Protein AF-A0A7G1IKL4-F1 (afdb_monomer_lite)

pLDDT: mean 78.91, std 11.83, range [39.22, 93.12]

Organism: Mycobacterium kansasii (NCBI:txid1768)

Foldseek 3Di:
DAFFVRVVCAQLAPRHGPVRRVVRVVVCVVCVPPPDCPPVVVVVCCVLPVLLNVLRVVVSVQVPPPVNCVVCVVVLVPDPVSVVLVVCSVVVNHDPVSSVVSVVVVVVVVVVCCVVPPDDDDD

InterPro domains:
  IPR036188 FAD/NAD(P)-binding domain superfamily [G3DSA:3.50.50.60] (1-118)
  IPR036188 FAD/NAD(P)-binding domain superfamily [SSF51905] (1-66)
  IPR050407 Geranylgeranyl Reductase [PTHR42685] (1-115)

Radius of gyration: 17.79 Å; chains: 1; bounding box: 50×24×49 Å

Structure (mmCIF, N/CA/C/O backbone):
data_AF-A0A7G1IKL4-F1
#
_entry.id   AF-A0A7G1IKL4-F1
#
loop_
_atom_site.group_PDB
_atom_site.id
_atom_site.type_symbol
_atom_site.label_atom_id
_atom_site.label_alt_id
_atom_site.label_comp_id
_atom_site.label_asym_id
_atom_site.label_entity_id
_atom_site.label_seq_id
_atom_site.pdbx_PDB_ins_code
_atom_site.Cartn_x
_atom_site.Cartn_y
_atom_site.Cartn_z
_atom_site.occupancy
_atom_site.B_iso_or_equiv
_atom_site.auth_seq_id
_atom_site.auth_comp_id
_atom_site.auth_asym_id
_atom_site.auth_atom_id
_atom_site.pdbx_PDB_model_num
ATOM 1 N N . MET A 1 1 ? 7.876 4.664 -17.082 1.00 84.88 1 MET A N 1
ATOM 2 C CA . MET A 1 1 ? 8.084 3.912 -15.829 1.00 84.88 1 MET A CA 1
ATOM 3 C C . MET A 1 1 ? 8.240 4.921 -14.703 1.00 84.88 1 MET A C 1
ATOM 5 O O . MET A 1 1 ? 9.047 5.826 -14.857 1.00 84.88 1 MET A O 1
ATOM 9 N N . LEU A 1 2 ? 7.427 4.829 -13.649 1.00 89.94 2 LEU A N 1
ATOM 10 C CA . LEU A 1 2 ? 7.511 5.676 -12.448 1.00 89.94 2 LEU A CA 1
ATOM 11 C C . LEU A 1 2 ? 7.805 4.767 -11.250 1.00 89.94 2 LEU A C 1
ATOM 13 O O . LEU A 1 2 ? 7.301 3.644 -11.230 1.00 89.94 2 LEU A O 1
ATOM 17 N N . ILE A 1 3 ? 8.586 5.240 -10.279 1.00 91.19 3 ILE A N 1
ATOM 18 C CA . ILE A 1 3 ? 8.999 4.480 -9.085 1.00 91.19 3 ILE A CA 1
ATOM 19 C C . ILE A 1 3 ? 8.741 5.289 -7.806 1.00 91.19 3 ILE A C 1
ATOM 21 O O . ILE A 1 3 ? 8.599 6.513 -7.873 1.00 91.19 3 ILE A O 1
ATOM 25 N N . GLY A 1 4 ? 8.695 4.614 -6.654 1.00 89.38 4 GLY A N 1
ATOM 26 C CA . GLY A 1 4 ? 8.511 5.236 -5.338 1.00 89.38 4 GLY A CA 1
ATOM 27 C C . GLY A 1 4 ? 7.297 6.167 -5.264 1.00 89.38 4 GLY A C 1
ATOM 28 O O . GLY A 1 4 ? 6.236 5.885 -5.829 1.00 89.38 4 GLY A O 1
ATOM 29 N N . ASP A 1 5 ? 7.467 7.313 -4.610 1.00 88.00 5 ASP A N 1
ATOM 30 C CA . ASP A 1 5 ? 6.410 8.316 -4.425 1.00 88.00 5 ASP A CA 1
ATOM 31 C C . ASP A 1 5 ? 5.851 8.850 -5.750 1.00 88.00 5 ASP A C 1
ATOM 33 O O . ASP A 1 5 ? 4.657 9.137 -5.848 1.00 88.00 5 ASP A O 1
ATOM 37 N N . ALA A 1 6 ? 6.671 8.915 -6.807 1.00 87.81 6 ALA A N 1
ATOM 38 C CA . ALA A 1 6 ? 6.208 9.318 -8.136 1.00 87.81 6 ALA A CA 1
ATOM 39 C C . ALA A 1 6 ? 5.202 8.316 -8.734 1.00 87.81 6 ALA A C 1
ATOM 41 O O . ALA A 1 6 ? 4.383 8.690 -9.571 1.00 87.81 6 ALA A O 1
ATOM 42 N N . ALA A 1 7 ? 5.237 7.055 -8.292 1.00 86.69 7 ALA A N 1
ATOM 43 C CA . ALA A 1 7 ? 4.254 6.023 -8.619 1.00 86.69 7 ALA A CA 1
ATOM 44 C C . ALA A 1 7 ? 3.130 5.891 -7.573 1.00 86.69 7 ALA A C 1
ATOM 46 O O . ALA A 1 7 ? 2.314 4.975 -7.669 1.00 86.69 7 ALA A O 1
ATOM 47 N N . ALA A 1 8 ? 3.072 6.793 -6.584 1.00 84.00 8 ALA A N 1
ATOM 48 C CA . ALA A 1 8 ? 2.194 6.710 -5.416 1.00 84.00 8 ALA A CA 1
ATOM 49 C C . ALA A 1 8 ? 2.406 5.442 -4.565 1.00 84.00 8 ALA A C 1
ATOM 51 O O . ALA A 1 8 ? 1.485 4.987 -3.878 1.00 84.00 8 ALA A O 1
ATOM 52 N N . CYS A 1 9 ? 3.617 4.877 -4.587 1.00 84.75 9 CYS A N 1
ATOM 53 C CA . CYS A 1 9 ? 3.996 3.760 -3.734 1.00 84.75 9 CYS A CA 1
ATOM 54 C C . CYS A 1 9 ? 4.369 4.272 -2.331 1.00 84.75 9 CYS A C 1
ATOM 56 O O . CYS A 1 9 ? 5.538 4.363 -1.986 1.00 84.75 9 CYS A O 1
ATOM 58 N N . VAL A 1 10 ? 3.351 4.618 -1.539 1.00 84.81 10 VAL A N 1
ATOM 59 C CA . VAL A 1 10 ? 3.471 5.062 -0.141 1.00 84.81 10 VAL A CA 1
ATOM 60 C C . VAL A 1 10 ? 2.541 4.258 0.760 1.00 84.81 10 VAL A C 1
ATOM 62 O O . VAL A 1 10 ? 1.411 3.957 0.371 1.00 84.81 10 VAL A O 1
ATOM 65 N N . ASN A 1 11 ? 2.970 3.936 1.981 1.00 82.75 11 ASN A N 1
ATOM 66 C CA . ASN A 1 11 ? 2.133 3.227 2.944 1.00 82.75 11 ASN A CA 1
ATOM 67 C C . ASN A 1 11 ? 0.962 4.132 3.389 1.00 82.75 11 ASN A C 1
ATOM 69 O O . ASN A 1 11 ? 1.189 5.167 4.018 1.00 82.75 11 ASN A O 1
ATOM 73 N N . PRO A 1 12 ? -0.305 3.746 3.145 1.00 78.38 12 PRO A N 1
ATOM 74 C CA . PRO A 1 12 ? -1.463 4.565 3.506 1.00 78.38 12 PRO A CA 1
ATOM 75 C C . PRO A 1 12 ? -1.663 4.822 5.009 1.00 78.38 12 PRO A C 1
ATOM 77 O O . PRO A 1 12 ? -2.473 5.679 5.353 1.00 78.38 12 PRO A O 1
ATOM 80 N N . LEU A 1 13 ? -1.015 4.061 5.901 1.00 77.88 13 LEU A N 1
ATOM 81 C CA . LEU A 1 13 ? -1.187 4.204 7.352 1.00 77.88 13 LEU A CA 1
ATOM 82 C C . LEU A 1 13 ? -0.228 5.211 7.986 1.00 77.88 13 LEU A C 1
ATOM 84 O O . LEU A 1 13 ? -0.654 6.000 8.823 1.00 77.88 13 LEU A O 1
ATOM 88 N N . ASN A 1 14 ? 1.056 5.150 7.641 1.00 82.00 14 ASN A N 1
ATOM 89 C CA . ASN A 1 14 ? 2.103 5.977 8.250 1.00 82.00 14 ASN A CA 1
ATOM 90 C C . ASN A 1 14 ? 2.760 6.949 7.254 1.00 82.00 14 ASN A C 1
ATOM 92 O O . ASN A 1 14 ? 3.529 7.804 7.683 1.00 82.00 14 ASN A O 1
ATOM 96 N N . GLY A 1 15 ? 2.447 6.850 5.956 1.00 82.50 15 GLY A N 1
ATOM 97 C CA . GLY A 1 15 ? 3.010 7.702 4.908 1.00 82.50 15 GLY A CA 1
ATOM 98 C C . GLY A 1 15 ? 4.454 7.367 4.531 1.00 82.50 15 GLY A C 1
ATOM 99 O O . GLY A 1 15 ? 5.106 8.174 3.881 1.00 82.50 15 GLY A O 1
ATOM 100 N N . GLU A 1 16 ? 4.969 6.212 4.950 1.00 87.44 16 GLU A N 1
ATOM 101 C CA . GLU A 1 16 ? 6.340 5.793 4.666 1.00 87.44 16 GLU A CA 1
ATOM 102 C C . GLU A 1 16 ? 6.465 5.305 3.209 1.00 87.44 16 GLU A C 1
ATOM 104 O O . GLU A 1 16 ? 5.633 4.534 2.723 1.00 87.44 16 GLU A O 1
ATOM 109 N N . GLY A 1 17 ? 7.458 5.835 2.489 1.00 87.06 17 GLY A N 1
ATOM 110 C CA . GLY A 1 17 ? 7.692 5.590 1.058 1.00 87.06 17 GLY A CA 1
ATOM 111 C C . GLY A 1 17 ? 9.116 5.134 0.730 1.00 87.06 17 GLY A C 1
ATOM 112 O O . GLY A 1 17 ? 9.422 4.855 -0.429 1.00 87.06 17 GLY A O 1
ATOM 113 N N . ILE A 1 18 ? 10.001 5.054 1.728 1.00 88.44 18 ILE A N 1
ATOM 114 C CA . ILE A 1 18 ? 11.426 4.772 1.524 1.00 88.44 18 ILE A CA 1
ATOM 115 C C . ILE A 1 18 ? 11.598 3.321 1.081 1.00 88.44 18 ILE A C 1
ATOM 117 O O . ILE A 1 18 ? 12.239 3.071 0.059 1.00 88.44 18 ILE A O 1
ATOM 121 N N . ASP A 1 19 ? 10.972 2.384 1.792 1.00 87.69 19 ASP A N 1
ATOM 122 C CA . ASP A 1 19 ? 11.036 0.957 1.475 1.00 87.69 19 ASP A CA 1
ATOM 123 C C . ASP A 1 19 ? 10.490 0.684 0.068 1.00 87.69 19 ASP A C 1
ATOM 125 O O . ASP A 1 19 ? 11.120 -0.005 -0.737 1.00 87.69 19 ASP A O 1
ATOM 129 N N . TYR A 1 20 ? 9.366 1.313 -0.281 1.00 87.88 20 TYR A N 1
ATOM 130 C CA . TYR A 1 20 ? 8.798 1.224 -1.623 1.00 87.88 20 TYR A CA 1
ATOM 131 C C . TYR A 1 20 ? 9.695 1.845 -2.690 1.00 87.88 20 TYR A C 1
ATOM 133 O O . TYR A 1 20 ? 9.802 1.300 -3.787 1.00 87.88 20 TYR A O 1
ATOM 141 N N . GLY A 1 21 ? 10.343 2.974 -2.405 1.00 89.19 21 GLY A N 1
ATOM 142 C CA . GLY A 1 21 ? 11.300 3.596 -3.315 1.00 89.19 21 GLY A CA 1
ATOM 143 C C . GLY A 1 21 ? 12.481 2.675 -3.618 1.00 89.19 21 GLY A C 1
ATOM 144 O O . GLY A 1 21 ? 12.836 2.492 -4.783 1.00 89.19 21 GLY A O 1
ATOM 145 N N . LEU A 1 22 ? 13.043 2.038 -2.586 1.00 91.75 22 LEU A N 1
ATOM 146 C CA . LEU A 1 22 ? 14.142 1.082 -2.729 1.00 91.75 22 LEU A CA 1
ATOM 147 C C . LEU A 1 22 ? 13.708 -0.177 -3.490 1.00 91.75 22 LEU A C 1
ATOM 149 O O . LEU A 1 22 ? 14.391 -0.608 -4.422 1.00 91.75 22 LEU A O 1
ATOM 153 N N . GLU A 1 23 ? 12.561 -0.752 -3.137 1.00 90.81 23 GLU A N 1
ATOM 154 C CA . GLU A 1 23 ? 12.082 -1.991 -3.746 1.00 90.81 23 GLU A CA 1
ATOM 155 C C . GLU A 1 23 ? 11.641 -1.787 -5.201 1.00 90.81 23 GLU A C 1
ATOM 157 O O . GLU A 1 23 ? 12.057 -2.543 -6.082 1.00 90.81 23 GLU A O 1
ATOM 162 N N . THR A 1 24 ? 10.878 -0.727 -5.490 1.00 91.62 24 THR A N 1
ATOM 163 C CA . THR A 1 24 ? 10.508 -0.382 -6.872 1.00 91.62 24 THR A CA 1
ATOM 164 C C . THR A 1 24 ? 11.722 0.023 -7.701 1.00 91.62 24 THR A C 1
ATOM 166 O O . THR A 1 24 ? 11.757 -0.282 -8.888 1.00 91.62 24 THR A O 1
ATOM 169 N N . GLY A 1 25 ? 12.750 0.632 -7.099 1.00 91.19 25 GLY A N 1
ATOM 170 C CA . GLY A 1 25 ? 14.030 0.888 -7.760 1.00 91.19 25 GLY A CA 1
ATOM 171 C C . GLY A 1 25 ? 14.744 -0.401 -8.182 1.00 91.19 25 GLY A C 1
ATOM 172 O O . GLY A 1 25 ? 15.189 -0.510 -9.325 1.00 91.19 25 GLY A O 1
ATOM 173 N N . ARG A 1 26 ? 14.789 -1.408 -7.299 1.00 93.12 26 ARG A N 1
ATOM 174 C CA . ARG A 1 26 ? 15.341 -2.737 -7.618 1.00 93.12 26 ARG A CA 1
ATOM 175 C C . ARG A 1 26 ? 14.546 -3.430 -8.728 1.00 93.12 26 ARG A C 1
ATOM 177 O O . ARG A 1 26 ? 15.138 -3.884 -9.702 1.00 93.12 26 ARG A O 1
ATOM 184 N N . LEU A 1 27 ? 13.216 -3.474 -8.609 1.00 91.62 27 LEU A N 1
ATOM 185 C CA . LEU A 1 27 ? 12.335 -4.080 -9.617 1.00 91.62 27 LEU A CA 1
ATOM 186 C C . LEU A 1 27 ? 12.456 -3.382 -10.978 1.00 91.62 27 LEU A C 1
ATOM 188 O O . LEU A 1 27 ? 12.456 -4.039 -12.015 1.00 91.62 27 LEU A O 1
ATOM 192 N N . ALA A 1 28 ? 12.578 -2.053 -10.980 1.00 91.56 28 ALA A N 1
ATOM 193 C CA . ALA A 1 28 ? 12.775 -1.277 -12.196 1.00 91.56 28 ALA A CA 1
ATOM 194 C C . ALA A 1 28 ? 14.097 -1.641 -12.877 1.00 91.56 28 ALA A C 1
ATOM 196 O O . ALA A 1 28 ? 14.101 -1.836 -14.088 1.00 91.56 28 ALA A O 1
ATOM 197 N N . ALA A 1 29 ? 15.188 -1.775 -12.113 1.00 92.62 29 ALA A N 1
ATOM 198 C CA . ALA A 1 29 ? 16.490 -2.177 -12.641 1.00 92.62 29 ALA A CA 1
ATOM 199 C C . ALA A 1 29 ? 16.455 -3.578 -13.276 1.00 92.62 29 ALA A C 1
ATOM 201 O O . ALA 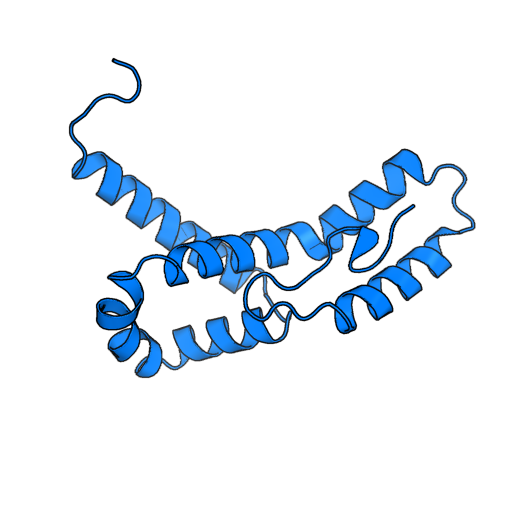A 1 29 ? 17.011 -3.769 -14.353 1.00 92.62 29 ALA A O 1
ATOM 202 N N . GLU A 1 30 ? 15.754 -4.531 -12.656 1.00 91.06 30 GLU A N 1
ATOM 203 C CA . GLU A 1 30 ? 15.572 -5.895 -13.184 1.00 91.06 30 GLU A CA 1
ATOM 204 C C . GLU A 1 30 ? 14.708 -5.940 -14.453 1.00 91.06 30 GLU A C 1
ATOM 206 O O . GLU A 1 30 ? 14.857 -6.842 -15.274 1.00 91.06 30 GLU A O 1
ATOM 211 N N . ALA A 1 31 ? 13.819 -4.962 -14.636 1.00 90.69 31 ALA A N 1
ATOM 212 C CA . ALA A 1 31 ? 12.925 -4.885 -15.785 1.00 90.69 31 ALA A CA 1
ATOM 213 C C . ALA A 1 31 ? 13.491 -4.073 -16.967 1.00 90.69 31 ALA A C 1
ATOM 215 O O . ALA A 1 31 ? 12.854 -4.045 -18.017 1.00 90.69 31 ALA A O 1
ATOM 216 N N . LEU A 1 32 ? 14.653 -3.414 -16.837 1.00 89.31 32 LEU A N 1
ATOM 217 C CA . LEU A 1 32 ? 15.186 -2.492 -17.858 1.00 89.31 32 LEU A CA 1
ATOM 218 C C . LEU A 1 32 ? 15.401 -3.134 -19.235 1.00 89.31 32 LEU A C 1
ATOM 220 O O . LEU A 1 32 ? 15.224 -2.457 -20.246 1.00 89.31 32 LEU A O 1
ATOM 224 N N . ASP A 1 33 ? 15.735 -4.423 -19.274 1.00 90.38 33 ASP A N 1
ATOM 225 C CA . ASP A 1 33 ? 15.962 -5.163 -20.521 1.00 90.38 33 ASP A CA 1
ATOM 226 C C . ASP A 1 33 ? 14.655 -5.625 -21.196 1.00 90.38 33 ASP A C 1
ATOM 228 O O . ASP A 1 33 ? 14.676 -6.230 -22.272 1.00 90.38 33 ASP A O 1
ATOM 232 N N . ALA A 1 34 ? 13.495 -5.363 -20.583 1.00 90.19 34 ALA A N 1
ATOM 233 C CA . ALA A 1 34 ? 12.213 -5.747 -21.149 1.00 90.19 34 ALA A CA 1
ATOM 234 C C . ALA A 1 34 ? 11.862 -4.892 -22.386 1.00 90.19 34 ALA A C 1
ATOM 236 O O . ALA A 1 34 ? 11.969 -3.664 -22.351 1.00 90.19 34 ALA A O 1
ATOM 237 N N . PRO A 1 35 ? 11.349 -5.508 -23.466 1.00 86.12 35 PRO A N 1
ATOM 238 C CA . PRO A 1 35 ? 11.062 -4.808 -24.719 1.00 86.12 35 PRO A CA 1
ATOM 239 C C . PRO A 1 35 ? 9.880 -3.827 -24.630 1.00 86.12 35 PRO A C 1
ATOM 241 O O . PRO A 1 35 ? 9.817 -2.881 -25.411 1.00 86.12 35 PRO A O 1
ATOM 244 N N . ASP A 1 36 ? 8.940 -4.040 -23.700 1.00 90.69 36 ASP A N 1
ATOM 245 C CA . ASP A 1 36 ? 7.806 -3.141 -23.453 1.00 90.69 36 ASP A CA 1
ATOM 246 C C . ASP A 1 36 ? 7.500 -3.030 -21.953 1.00 90.69 36 ASP A C 1
ATOM 248 O O . ASP A 1 36 ? 6.951 -3.938 -21.323 1.00 90.69 36 ASP A O 1
ATOM 252 N N . LEU A 1 37 ? 7.817 -1.866 -21.389 1.00 89.19 37 LEU A N 1
ATOM 253 C CA . LEU A 1 37 ? 7.548 -1.530 -19.994 1.00 89.19 37 LEU A CA 1
ATOM 254 C C . LEU A 1 37 ? 6.157 -0.925 -19.771 1.00 89.19 37 LEU A C 1
ATOM 256 O O . LEU A 1 37 ? 5.709 -0.855 -18.629 1.00 89.19 37 LEU A O 1
ATOM 260 N N . SER A 1 38 ? 5.448 -0.480 -20.812 1.00 88.50 38 SER A N 1
ATOM 261 C CA . SER A 1 38 ? 4.172 0.229 -20.659 1.00 88.50 38 SER A CA 1
ATOM 262 C C . SER A 1 38 ? 3.074 -0.650 -20.064 1.00 88.50 38 SER A C 1
ATOM 264 O O . SER A 1 38 ? 2.215 -0.139 -19.347 1.00 88.50 38 SER A O 1
ATOM 266 N N . ARG A 1 39 ? 3.106 -1.963 -20.329 1.00 88.19 39 ARG A N 1
ATOM 267 C CA . ARG A 1 39 ? 2.167 -2.943 -19.751 1.00 88.19 39 ARG A CA 1
ATOM 268 C C . ARG A 1 39 ? 2.778 -3.761 -18.621 1.00 88.19 39 ARG A C 1
ATOM 270 O O . ARG A 1 39 ? 2.104 -3.986 -17.620 1.00 88.19 39 ARG A O 1
ATOM 277 N N . LEU A 1 40 ? 4.043 -4.155 -18.776 1.00 89.88 40 LEU A N 1
ATOM 278 C CA . LEU A 1 40 ? 4.760 -4.972 -17.799 1.00 89.88 40 LEU A CA 1
ATOM 279 C C . LEU A 1 40 ? 4.923 -4.249 -16.458 1.00 89.88 40 LEU A C 1
ATOM 281 O O . LEU A 1 40 ? 4.744 -4.844 -15.399 1.00 89.88 40 LEU A O 1
ATOM 285 N N . TRP A 1 41 ? 5.243 -2.953 -16.489 1.00 91.31 41 TRP A N 1
ATOM 286 C CA . TRP A 1 41 ? 5.505 -2.206 -15.264 1.00 91.31 41 TRP A CA 1
ATOM 287 C C . TRP A 1 41 ? 4.253 -2.049 -14.381 1.00 91.31 41 TRP A C 1
ATOM 289 O O . TRP A 1 41 ? 4.319 -2.397 -13.202 1.00 91.31 41 TRP A O 1
ATOM 299 N N . PRO A 1 42 ? 3.083 -1.619 -14.905 1.00 90.12 42 PRO A N 1
ATOM 300 C CA . PRO A 1 42 ? 1.853 -1.611 -14.117 1.00 90.12 42 PRO A CA 1
ATOM 301 C C . PRO A 1 42 ? 1.444 -2.985 -13.577 1.00 90.12 42 PRO A C 1
ATOM 303 O O . PRO A 1 42 ? 0.966 -3.048 -12.447 1.00 90.12 42 PRO A O 1
ATOM 306 N N . SER A 1 43 ? 1.621 -4.072 -14.344 1.00 89.00 43 SER A N 1
ATOM 307 C CA . SER A 1 43 ? 1.266 -5.415 -13.865 1.00 89.00 43 SER A CA 1
ATOM 308 C C . SER A 1 43 ? 2.171 -5.863 -12.722 1.00 89.00 43 SER A C 1
ATOM 310 O O . SER A 1 43 ? 1.658 -6.308 -11.703 1.00 89.00 43 SER A O 1
ATOM 312 N N . LEU A 1 44 ? 3.487 -5.648 -12.828 1.00 89.25 44 LEU A N 1
ATOM 313 C CA . LEU A 1 44 ? 4.431 -5.971 -11.753 1.00 89.25 44 LEU A CA 1
ATOM 314 C C . LEU A 1 44 ? 4.108 -5.205 -10.466 1.00 89.25 44 LEU A C 1
ATOM 316 O O . LEU A 1 44 ? 4.032 -5.799 -9.392 1.00 89.25 44 LEU A O 1
ATOM 320 N N . LEU A 1 45 ? 3.847 -3.898 -10.564 1.00 88.44 45 LEU A N 1
ATOM 321 C CA . LEU A 1 45 ? 3.442 -3.113 -9.397 1.00 88.44 45 LEU A CA 1
ATOM 322 C C . LEU A 1 45 ? 2.114 -3.601 -8.810 1.00 88.44 45 LEU A C 1
ATOM 324 O O . LEU A 1 45 ? 1.948 -3.622 -7.590 1.00 88.44 45 LEU A O 1
ATOM 328 N N . HIS A 1 46 ? 1.162 -3.995 -9.656 1.00 86.56 46 HIS A N 1
ATOM 329 C CA . HIS A 1 46 ? -0.112 -4.531 -9.193 1.00 86.56 46 HIS A CA 1
ATOM 330 C C . HIS A 1 46 ? 0.079 -5.852 -8.441 1.00 86.56 46 HIS A C 1
ATOM 332 O O . HIS A 1 46 ? -0.428 -6.001 -7.329 1.00 86.56 46 HIS A O 1
ATOM 338 N N . ASP A 1 47 ? 0.856 -6.774 -9.000 1.00 85.56 47 ASP A N 1
ATOM 339 C CA . ASP A 1 47 ? 1.085 -8.097 -8.422 1.00 85.56 47 ASP A CA 1
ATOM 340 C C . ASP A 1 47 ? 1.795 -8.016 -7.063 1.00 85.56 47 ASP A C 1
ATOM 342 O O . ASP A 1 47 ? 1.414 -8.722 -6.121 1.00 85.56 47 ASP A O 1
ATOM 346 N N . HIS A 1 48 ? 2.768 -7.108 -6.937 1.00 83.12 48 HIS A N 1
ATOM 347 C CA . HIS A 1 48 ? 3.516 -6.893 -5.698 1.00 83.12 48 HIS A CA 1
ATOM 348 C C . HIS A 1 48 ? 2.722 -6.106 -4.647 1.00 83.12 48 HIS A C 1
ATOM 350 O O . HIS A 1 48 ? 2.688 -6.493 -3.479 1.00 83.12 48 HIS A O 1
ATOM 356 N N . TYR A 1 49 ? 2.050 -5.017 -5.034 1.00 83.00 49 TYR A N 1
ATOM 357 C CA . TYR A 1 49 ? 1.575 -4.024 -4.063 1.00 83.00 49 TYR A CA 1
ATOM 358 C C . TYR A 1 49 ? 0.057 -3.924 -3.922 1.00 83.00 49 TYR A C 1
ATOM 360 O O . TYR A 1 49 ? -0.420 -3.444 -2.889 1.00 83.00 49 TYR A O 1
ATOM 368 N N . ALA A 1 50 ? -0.743 -4.380 -4.896 1.00 82.12 50 ALA A N 1
ATOM 369 C CA . ALA A 1 50 ? -2.190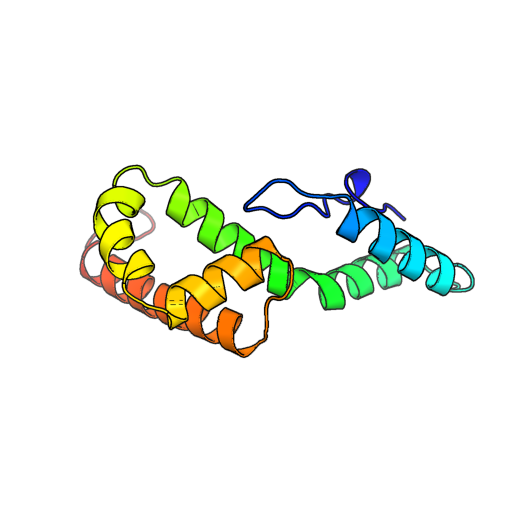 -4.131 -4.886 1.00 82.12 50 ALA A CA 1
ATOM 370 C C . ALA A 1 50 ? -2.880 -4.681 -3.631 1.00 82.12 50 ALA A C 1
ATOM 372 O O . ALA A 1 50 ? -3.770 -4.032 -3.069 1.00 82.12 50 ALA A O 1
ATOM 373 N N . ARG A 1 51 ? -2.447 -5.854 -3.155 1.00 76.19 51 ARG A N 1
ATOM 374 C CA . ARG A 1 51 ? -3.002 -6.496 -1.957 1.00 76.19 51 ARG A CA 1
ATOM 375 C C . ARG A 1 51 ? -2.701 -5.696 -0.690 1.00 76.19 51 ARG A C 1
ATOM 377 O O . ARG A 1 51 ? -3.641 -5.287 -0.004 1.00 76.19 51 ARG A O 1
ATOM 384 N N . GLY A 1 52 ? -1.425 -5.407 -0.422 1.00 75.44 52 GLY A N 1
ATOM 385 C CA . GLY A 1 52 ? -1.000 -4.623 0.743 1.00 75.44 52 GLY A CA 1
ATOM 386 C C . GLY A 1 52 ? -1.655 -3.239 0.774 1.00 75.44 52 GLY A C 1
ATOM 387 O O . GLY A 1 52 ? -2.282 -2.863 1.769 1.00 75.44 52 GLY A O 1
ATOM 388 N N . PHE A 1 53 ? -1.648 -2.533 -0.361 1.00 80.81 53 PHE A N 1
ATOM 389 C CA . PHE A 1 53 ? -2.281 -1.218 -0.492 1.00 80.81 53 PHE A CA 1
ATOM 390 C C . PHE A 1 53 ? -3.792 -1.274 -0.302 1.00 80.81 53 PHE A C 1
ATOM 392 O O . PHE A 1 53 ? -4.368 -0.370 0.306 1.00 80.81 53 PHE A O 1
ATOM 399 N N . SER A 1 54 ? -4.468 -2.310 -0.808 1.00 80.56 54 SER A N 1
ATOM 400 C CA . SER A 1 54 ? -5.911 -2.448 -0.613 1.00 80.56 54 SER A CA 1
ATOM 401 C C . SER A 1 54 ? -6.268 -2.607 0.864 1.00 80.56 54 SER A C 1
ATOM 403 O O . SER A 1 54 ? -7.310 -2.097 1.281 1.00 80.56 54 SER A O 1
ATOM 405 N N . VAL A 1 55 ? -5.460 -3.324 1.645 1.00 77.56 55 VAL A N 1
ATOM 406 C CA . VAL A 1 55 ? -5.694 -3.508 3.082 1.00 77.56 55 VAL A CA 1
ATOM 407 C C . VAL A 1 55 ? -5.391 -2.221 3.835 1.00 77.56 55 VAL A C 1
ATOM 409 O O . VAL A 1 55 ? -6.264 -1.706 4.536 1.00 77.56 55 VAL A O 1
ATOM 412 N N . ALA A 1 56 ? -4.200 -1.661 3.629 1.00 79.19 56 ALA A N 1
ATOM 413 C CA . ALA A 1 56 ? -3.759 -0.452 4.309 1.00 79.19 56 ALA A CA 1
ATOM 414 C C . ALA A 1 56 ? -4.701 0.731 4.046 1.00 79.19 56 ALA A C 1
ATOM 416 O O . ALA A 1 56 ? -5.113 1.406 4.985 1.00 79.19 56 ALA A O 1
ATOM 417 N N . ARG A 1 57 ? -5.155 0.925 2.800 1.00 81.19 57 ARG A N 1
ATOM 418 C CA . ARG A 1 57 ? -6.112 1.986 2.441 1.00 81.19 57 ARG A CA 1
ATOM 419 C C . ARG A 1 57 ? -7.459 1.820 3.145 1.00 81.19 57 ARG A C 1
ATOM 421 O O . ARG A 1 57 ? -8.035 2.796 3.614 1.00 81.19 57 ARG A O 1
ATOM 428 N N . ARG A 1 58 ? -7.972 0.589 3.244 1.00 79.31 58 ARG A N 1
ATOM 429 C CA . ARG A 1 58 ? -9.239 0.307 3.945 1.00 79.31 58 ARG A CA 1
ATOM 430 C C . ARG A 1 58 ? -9.120 0.540 5.447 1.00 79.31 58 ARG A C 1
ATOM 432 O O . ARG A 1 58 ? -10.064 1.044 6.048 1.00 79.31 58 ARG A O 1
ATOM 439 N N . LEU A 1 59 ? -7.982 0.190 6.043 1.00 76.94 59 LEU A N 1
ATOM 440 C CA . LEU A 1 59 ? -7.712 0.462 7.453 1.00 76.94 59 LEU A CA 1
ATOM 441 C C . LEU A 1 59 ? -7.545 1.965 7.709 1.00 76.94 59 LEU A C 1
ATOM 443 O O . LEU A 1 59 ? -8.170 2.480 8.629 1.00 76.94 59 LEU A O 1
ATOM 447 N N . ALA A 1 60 ? -6.813 2.685 6.857 1.00 81.00 60 ALA A N 1
ATOM 448 C CA . ALA A 1 60 ? -6.660 4.139 6.945 1.00 81.00 60 ALA A CA 1
ATOM 449 C C . ALA A 1 60 ? -8.017 4.868 6.911 1.00 81.00 60 ALA A C 1
ATOM 451 O O . ALA A 1 60 ? -8.284 5.747 7.732 1.00 81.00 60 ALA A O 1
ATOM 452 N N . LEU A 1 61 ? -8.923 4.445 6.020 1.00 81.50 61 LEU A N 1
ATOM 453 C CA . LEU A 1 61 ? -10.290 4.974 5.970 1.00 81.50 61 LEU A CA 1
ATOM 454 C C . LEU A 1 61 ? -11.055 4.730 7.277 1.00 81.50 61 LEU A C 1
ATOM 456 O O . LEU A 1 61 ? -11.718 5.638 7.771 1.00 81.50 61 LEU A O 1
ATOM 460 N N . LEU A 1 62 ? -10.943 3.534 7.867 1.00 77.56 62 LEU A N 1
ATOM 461 C CA . LEU A 1 62 ? -11.581 3.229 9.153 1.00 77.56 62 LEU A CA 1
ATOM 462 C C . LEU A 1 62 ? -11.052 4.119 10.283 1.00 77.56 62 LEU A C 1
ATOM 464 O O . LEU A 1 62 ? -11.837 4.625 11.080 1.00 77.56 62 LEU A O 1
ATOM 468 N N . LEU A 1 63 ? -9.740 4.357 10.319 1.00 77.44 63 LEU A N 1
ATOM 469 C CA . LEU A 1 63 ? -9.100 5.220 11.315 1.00 77.44 63 LEU A CA 1
ATOM 470 C C . LEU A 1 63 ? -9.495 6.697 11.169 1.00 77.44 63 LEU A C 1
ATOM 472 O O . LEU A 1 63 ? -9.465 7.435 12.149 1.00 77.44 63 LEU A O 1
ATOM 476 N N . THR A 1 64 ? -9.925 7.115 9.977 1.00 80.31 64 THR A N 1
ATOM 477 C CA . THR A 1 64 ? -10.400 8.485 9.721 1.00 80.31 64 THR A CA 1
ATOM 478 C C . THR A 1 64 ? -11.794 8.738 10.321 1.00 80.31 64 THR A C 1
ATOM 480 O O . THR A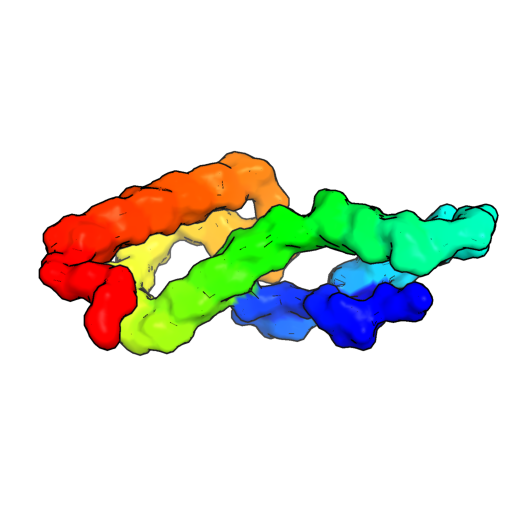 1 64 ? -12.168 9.882 10.583 1.00 80.31 64 THR A O 1
ATOM 483 N N . PHE A 1 65 ? -12.577 7.690 10.611 1.00 80.75 65 PHE A N 1
ATOM 484 C CA . PHE A 1 65 ? -13.859 7.849 11.299 1.00 80.75 65 PHE A CA 1
ATOM 485 C C . PHE A 1 65 ? -13.646 8.171 12.784 1.00 80.75 65 PHE A C 1
ATOM 487 O O . PHE A 1 65 ? -13.299 7.303 13.584 1.00 80.75 65 PHE A O 1
ATOM 494 N N . GLN A 1 66 ? -13.964 9.405 13.185 1.00 72.94 66 GLN A N 1
ATOM 495 C CA . GLN A 1 66 ? -13.747 9.915 14.550 1.00 72.94 66 GLN A CA 1
ATOM 496 C C . GLN A 1 66 ? -14.363 9.051 15.665 1.00 72.94 66 GLN A C 1
ATOM 498 O O . GLN A 1 66 ? -13.847 9.009 16.778 1.00 72.94 66 GLN A O 1
ATOM 503 N N . ARG A 1 67 ? -15.469 8.349 15.386 1.00 75.31 67 ARG A N 1
ATOM 504 C CA . ARG A 1 67 ? -16.142 7.459 16.350 1.00 75.31 67 ARG A CA 1
ATOM 505 C C . ARG A 1 67 ? -15.596 6.032 16.375 1.00 75.31 67 ARG A C 1
ATOM 507 O O . ARG A 1 67 ? -15.891 5.297 17.316 1.00 75.31 67 ARG A O 1
ATOM 514 N N . PHE A 1 68 ? -14.820 5.633 15.372 1.00 78.62 68 PHE A N 1
ATOM 515 C CA . PHE A 1 68 ? -14.266 4.287 15.279 1.00 78.62 68 PHE A CA 1
ATOM 516 C C . PHE A 1 68 ? -13.177 4.087 16.333 1.00 78.62 68 PHE A C 1
ATOM 518 O O . PHE A 1 68 ? -13.321 3.237 17.202 1.00 78.62 68 PHE A O 1
ATOM 525 N N . LEU A 1 69 ? -12.153 4.942 16.342 1.00 75.81 69 LEU A N 1
ATOM 526 C CA . LEU A 1 69 ? -11.011 4.824 17.255 1.00 75.81 69 LEU A CA 1
ATOM 527 C C . LEU A 1 69 ? -11.382 4.697 18.749 1.00 75.81 69 LEU A C 1
ATOM 529 O O . LEU A 1 69 ? -10.875 3.781 19.393 1.00 75.81 69 LEU A O 1
ATOM 533 N N . PRO A 1 70 ? -12.281 5.520 19.326 1.00 79.19 70 PRO A N 1
ATOM 534 C CA . PRO A 1 70 ? -12.641 5.393 20.740 1.00 79.19 70 PRO A CA 1
ATOM 535 C C . PRO A 1 70 ? -13.403 4.103 21.064 1.00 79.19 70 PRO A C 1
ATOM 537 O O . PRO A 1 70 ? -13.316 3.597 22.179 1.00 79.19 70 PRO A O 1
ATOM 540 N N . THR A 1 71 ? -14.167 3.574 20.103 1.00 79.94 71 THR A N 1
ATOM 541 C CA . THR A 1 71 ? -15.035 2.408 20.319 1.00 79.94 71 THR A CA 1
ATOM 542 C C . THR A 1 71 ? -14.304 1.094 20.072 1.00 79.94 71 THR A C 1
ATOM 544 O O . THR A 1 71 ? -14.468 0.147 20.840 1.00 79.94 71 THR A O 1
ATOM 547 N N . THR A 1 72 ? -13.462 1.026 19.040 1.00 78.44 72 THR A N 1
ATOM 548 C CA . THR A 1 72 ? -12.696 -0.179 18.696 1.00 78.44 72 THR A CA 1
ATOM 549 C C . THR A 1 72 ? -11.290 -0.186 19.280 1.00 78.44 72 THR A C 1
ATOM 551 O O . THR A 1 72 ? -10.738 -1.268 19.462 1.00 78.44 72 THR A O 1
ATOM 554 N N . GLY A 1 73 ? -10.729 0.968 19.651 1.00 79.25 73 GLY A N 1
ATOM 555 C CA 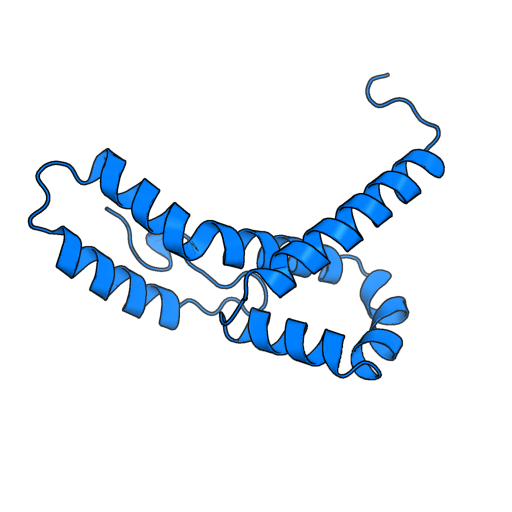. GLY A 1 73 ? -9.380 1.104 20.209 1.00 79.25 73 GLY A CA 1
ATOM 556 C C . GLY A 1 73 ? -9.117 0.204 21.421 1.00 79.25 73 GLY A C 1
ATOM 557 O O . GLY A 1 73 ? -8.222 -0.636 21.345 1.00 79.25 73 GLY A O 1
ATOM 558 N N . PRO A 1 74 ? -9.912 0.269 22.508 1.00 85.12 74 PRO A N 1
ATOM 559 C CA . PRO A 1 74 ? -9.689 -0.570 23.690 1.00 85.12 74 PRO A CA 1
ATOM 560 C C . PRO A 1 74 ? -9.768 -2.076 23.402 1.00 85.12 74 PRO A C 1
ATOM 562 O O . PRO A 1 74 ? -9.065 -2.870 24.024 1.00 85.12 74 PRO A O 1
ATOM 565 N N . VAL A 1 75 ? -10.620 -2.480 22.455 1.00 83.31 75 VAL A N 1
ATOM 566 C CA . VAL A 1 75 ? -10.781 -3.883 22.044 1.00 83.31 75 VAL A CA 1
ATOM 567 C C . VAL A 1 75 ? -9.604 -4.330 21.181 1.00 83.31 75 VAL A C 1
ATOM 569 O O . VAL A 1 75 ? -9.053 -5.407 21.403 1.00 83.31 75 VAL A O 1
ATOM 572 N N . ALA A 1 76 ? -9.186 -3.491 20.232 1.00 80.75 76 ALA A N 1
ATOM 573 C CA . ALA A 1 76 ? -8.035 -3.743 19.378 1.00 80.75 76 ALA A CA 1
ATOM 574 C C . ALA A 1 76 ? -6.752 -3.868 20.206 1.00 80.75 76 ALA A C 1
ATOM 576 O O . ALA A 1 76 ? -6.035 -4.853 20.057 1.00 80.75 76 ALA A O 1
ATOM 577 N N . MET A 1 77 ? -6.523 -2.950 21.151 1.00 84.19 77 MET A N 1
ATOM 578 C CA . MET A 1 77 ? -5.344 -2.969 22.025 1.00 84.19 77 MET A CA 1
ATOM 579 C C . MET A 1 77 ? -5.302 -4.176 22.969 1.00 84.19 77 MET A C 1
ATOM 581 O O . MET A 1 77 ? -4.223 -4.600 23.372 1.00 84.19 77 MET A O 1
ATOM 585 N N . ARG A 1 78 ? -6.457 -4.760 23.314 1.00 86.56 78 ARG A N 1
ATOM 586 C CA . ARG A 1 78 ? -6.540 -5.987 24.125 1.00 86.56 78 ARG A CA 1
ATOM 587 C C . ARG A 1 78 ? -6.382 -7.271 23.312 1.00 86.56 78 ARG A C 1
ATOM 589 O O . ARG A 1 78 ? -6.225 -8.339 23.896 1.00 86.56 78 ARG A O 1
ATOM 596 N N . SER A 1 79 ? -6.435 -7.194 21.984 1.00 85.81 79 SER A N 1
ATOM 597 C CA . SER A 1 79 ? -6.326 -8.352 21.105 1.00 85.81 79 SER A CA 1
ATOM 598 C C . SER A 1 79 ? -4.941 -8.420 20.475 1.00 85.81 79 SER A C 1
ATOM 600 O O . SER A 1 79 ? -4.623 -7.667 19.555 1.00 85.81 79 SER A O 1
ATOM 602 N N . THR A 1 80 ? -4.134 -9.392 20.905 1.00 85.00 80 THR A N 1
ATOM 603 C CA . THR A 1 80 ? -2.814 -9.655 20.313 1.00 85.00 80 THR A CA 1
ATOM 604 C C . THR A 1 80 ? -2.909 -9.852 18.804 1.00 85.00 80 THR A C 1
ATOM 606 O O . THR A 1 80 ? -2.101 -9.308 18.064 1.00 85.00 80 THR A O 1
ATOM 609 N N . ARG A 1 81 ? -3.948 -10.549 18.326 1.00 83.12 81 ARG A N 1
ATOM 610 C CA . ARG A 1 81 ? -4.156 -10.804 16.896 1.00 83.12 81 ARG A CA 1
ATOM 611 C C . ARG A 1 81 ? -4.381 -9.515 16.100 1.00 83.12 81 ARG A C 1
ATOM 613 O O . ARG A 1 81 ? -3.776 -9.352 15.046 1.00 83.12 81 ARG A O 1
ATOM 620 N N . LEU A 1 82 ? -5.224 -8.603 16.592 1.00 81.62 82 LEU A N 1
ATOM 621 C CA . LEU A 1 82 ? -5.479 -7.324 15.915 1.00 81.62 82 LEU A CA 1
ATOM 622 C C . LEU A 1 82 ? -4.243 -6.422 15.936 1.00 81.62 82 LEU A C 1
ATOM 624 O O . LEU A 1 82 ? -3.939 -5.789 14.927 1.00 81.62 82 LEU A O 1
ATOM 628 N N . MET A 1 83 ? -3.497 -6.416 17.042 1.00 85.44 83 MET A N 1
ATOM 629 C CA . MET A 1 83 ? -2.232 -5.688 17.136 1.00 85.44 83 MET A CA 1
ATOM 630 C C . MET A 1 83 ? -1.164 -6.245 16.192 1.00 85.44 83 MET A C 1
ATOM 632 O O . MET A 1 83 ? -0.470 -5.466 15.546 1.00 85.44 83 MET A O 1
ATOM 636 N N . THR A 1 84 ? -1.056 -7.569 16.044 1.00 83.75 84 THR A N 1
ATOM 637 C CA . THR A 1 84 ? -0.142 -8.182 15.068 1.00 83.75 84 THR A CA 1
ATOM 638 C C . THR A 1 84 ? -0.487 -7.758 13.644 1.00 83.75 84 THR A C 1
ATOM 640 O O . THR A 1 84 ? 0.414 -7.391 12.895 1.00 83.75 84 THR A O 1
ATOM 643 N N . ILE A 1 85 ? -1.775 -7.749 13.282 1.00 80.94 85 ILE A N 1
ATOM 644 C CA . ILE A 1 85 ? -2.222 -7.264 11.969 1.00 80.94 85 ILE A CA 1
ATOM 645 C C . ILE A 1 85 ? -1.855 -5.787 11.798 1.00 80.94 85 ILE A C 1
ATOM 647 O O . ILE A 1 85 ? -1.266 -5.421 10.788 1.00 80.94 85 ILE A O 1
ATOM 651 N N . ALA A 1 86 ? -2.150 -4.939 12.788 1.00 80.19 86 ALA A N 1
ATOM 652 C CA . ALA A 1 86 ? -1.840 -3.512 12.723 1.00 80.19 86 ALA A CA 1
ATOM 653 C C . ALA A 1 86 ? -0.339 -3.257 12.509 1.00 80.19 86 ALA A C 1
ATOM 655 O O . ALA A 1 86 ? 0.028 -2.522 11.596 1.00 80.19 86 ALA A O 1
ATOM 656 N N . VAL A 1 87 ? 0.526 -3.922 13.283 1.00 83.25 87 VAL A N 1
ATOM 657 C CA . VAL A 1 87 ? 1.987 -3.814 13.143 1.00 83.25 87 VAL A CA 1
ATOM 658 C C . VAL A 1 87 ? 2.449 -4.300 11.773 1.00 83.25 87 VAL A C 1
ATOM 660 O O . VAL A 1 87 ? 3.248 -3.625 11.134 1.00 83.25 87 VAL A O 1
ATOM 663 N N . ARG A 1 88 ? 1.925 -5.428 11.282 1.00 82.88 88 ARG A N 1
ATOM 664 C CA . ARG A 1 88 ? 2.266 -5.944 9.949 1.00 82.88 88 ARG A CA 1
ATOM 665 C C . ARG A 1 88 ? 1.896 -4.968 8.843 1.00 82.88 88 ARG A C 1
ATOM 667 O O . ARG A 1 88 ? 2.705 -4.733 7.957 1.00 82.88 88 ARG A O 1
ATOM 674 N N . VAL A 1 89 ? 0.710 -4.365 8.907 1.00 77.69 89 VAL A N 1
ATOM 675 C CA . VAL A 1 89 ? 0.295 -3.370 7.909 1.00 77.69 89 VAL A CA 1
ATOM 676 C C . VAL A 1 89 ? 1.156 -2.104 8.009 1.00 77.69 89 VAL A C 1
ATOM 678 O O . VAL A 1 89 ? 1.536 -1.541 6.985 1.00 77.69 89 VAL A O 1
ATOM 681 N N . MET A 1 90 ? 1.524 -1.674 9.219 1.00 78.06 90 MET A N 1
ATOM 682 C CA . MET A 1 90 ? 2.444 -0.545 9.411 1.00 78.06 90 MET A CA 1
ATOM 683 C C . MET A 1 90 ? 3.865 -0.839 8.907 1.00 78.06 90 MET A C 1
ATOM 685 O O . MET A 1 90 ? 4.520 0.074 8.421 1.00 78.06 90 MET A O 1
ATOM 689 N N . ALA A 1 91 ? 4.317 -2.092 8.984 1.00 79.94 91 ALA A N 1
ATOM 690 C CA . ALA A 1 91 ? 5.642 -2.539 8.551 1.00 79.94 91 ALA A CA 1
ATOM 691 C C . ALA A 1 91 ? 5.685 -3.061 7.102 1.00 79.94 91 ALA A C 1
ATOM 693 O O . ALA A 1 91 ? 6.664 -3.687 6.719 1.00 79.94 91 ALA A O 1
ATOM 694 N N . ASN A 1 92 ? 4.619 -2.877 6.315 1.00 76.94 92 ASN A N 1
ATOM 695 C CA . ASN A 1 92 ? 4.511 -3.400 4.947 1.00 76.94 92 ASN A CA 1
ATOM 696 C C . ASN A 1 92 ? 4.664 -4.942 4.822 1.00 76.94 92 ASN A C 1
ATOM 698 O O . ASN A 1 92 ? 5.033 -5.475 3.782 1.00 76.94 92 ASN A O 1
ATOM 702 N N . LEU A 1 93 ? 4.331 -5.687 5.881 1.00 76.25 93 LEU A N 1
ATOM 703 C CA . LEU A 1 93 ? 4.401 -7.154 5.965 1.00 76.25 93 LEU A CA 1
ATOM 704 C C . LEU A 1 93 ? 3.005 -7.799 5.924 1.00 76.25 93 LEU A C 1
ATOM 706 O O . LEU A 1 93 ? 2.699 -8.712 6.697 1.00 76.25 93 LEU A O 1
ATOM 710 N N . VAL A 1 94 ? 2.115 -7.287 5.070 1.00 76.12 94 VAL A N 1
ATOM 711 C CA . VAL A 1 94 ? 0.737 -7.794 4.960 1.00 76.12 94 VAL A CA 1
ATOM 712 C C . VAL A 1 94 ? 0.737 -9.175 4.316 1.00 76.12 94 VAL A C 1
ATOM 714 O O . VAL A 1 94 ? 1.170 -9.332 3.177 1.00 76.12 94 VAL A O 1
ATOM 717 N N . THR A 1 95 ? 0.201 -10.168 5.028 1.00 75.44 95 THR A N 1
ATOM 718 C CA . THR A 1 95 ? 0.023 -11.526 4.496 1.00 75.44 95 THR A CA 1
ATOM 719 C C . THR A 1 95 ? -1.373 -11.736 3.909 1.00 75.44 95 THR A C 1
ATOM 721 O O . THR A 1 95 ? -2.312 -10.999 4.226 1.00 75.44 95 THR A O 1
ATOM 724 N N . ASP A 1 96 ? -1.526 -12.758 3.061 1.00 71.06 96 ASP A N 1
ATOM 725 C CA . ASP A 1 96 ? -2.813 -13.091 2.432 1.00 71.06 96 ASP A CA 1
ATOM 726 C C . ASP A 1 96 ? -3.920 -13.347 3.467 1.00 71.06 96 ASP A C 1
ATOM 728 O O . ASP A 1 96 ? -5.036 -12.851 3.310 1.00 71.06 96 ASP A O 1
ATOM 732 N N . ASP A 1 97 ? -3.596 -14.013 4.579 1.00 72.94 97 ASP A N 1
ATOM 733 C CA . ASP A 1 97 ? -4.536 -14.267 5.677 1.00 72.94 97 ASP A CA 1
ATOM 734 C C . ASP A 1 97 ? -5.106 -12.977 6.290 1.00 72.94 97 ASP A C 1
ATOM 736 O O . ASP A 1 97 ? -6.286 -12.922 6.660 1.00 72.94 97 ASP A O 1
ATOM 740 N N . ASP A 1 98 ? -4.290 -11.924 6.386 1.00 72.88 98 ASP A N 1
ATOM 741 C CA . ASP A 1 98 ? -4.689 -10.637 6.958 1.00 72.88 98 ASP A CA 1
ATOM 742 C C . ASP A 1 98 ? -5.656 -9.908 6.015 1.00 72.88 98 ASP A C 1
ATOM 744 O O . ASP A 1 98 ? -6.683 -9.367 6.445 1.00 72.88 98 ASP A O 1
ATOM 748 N N . ALA A 1 99 ? -5.364 -9.941 4.711 1.00 68.62 99 ALA A N 1
ATOM 749 C CA . ALA A 1 99 ? -6.219 -9.368 3.680 1.00 68.62 99 ALA A CA 1
ATOM 750 C C . ALA A 1 99 ? -7.587 -10.055 3.637 1.00 68.62 99 ALA A C 1
ATOM 752 O O . ALA A 1 99 ? -8.626 -9.389 3.550 1.00 68.62 99 ALA A O 1
ATOM 753 N N . ASP A 1 100 ? -7.589 -11.379 3.756 1.00 76.19 100 ASP A N 1
ATOM 754 C CA . ASP A 1 100 ? -8.790 -12.196 3.739 1.00 76.19 100 ASP A CA 1
ATOM 755 C C . ASP A 1 100 ? -9.671 -11.927 4.966 1.00 76.19 100 ASP A C 1
ATOM 757 O O . ASP A 1 100 ? -10.890 -11.749 4.848 1.00 76.19 100 ASP A O 1
ATOM 761 N N . TRP A 1 101 ? -9.055 -11.786 6.142 1.00 73.31 101 TRP A N 1
ATOM 762 C CA . TRP A 1 101 ? -9.737 -11.375 7.367 1.00 73.31 101 TRP A CA 1
ATOM 763 C C . TRP A 1 101 ? -10.356 -9.986 7.262 1.00 73.31 101 TRP A C 1
ATOM 765 O O . TRP A 1 101 ? -11.547 -9.826 7.544 1.00 73.31 101 TRP A O 1
ATOM 775 N N . VAL A 1 102 ? -9.591 -8.987 6.815 1.00 70.69 102 VAL A N 1
ATOM 776 C CA . VAL A 1 102 ? -10.099 -7.620 6.630 1.00 70.69 102 VAL A CA 1
ATOM 777 C C . VAL A 1 102 ? -11.244 -7.610 5.617 1.00 70.69 102 VAL A C 1
ATOM 779 O O . VAL A 1 102 ? -12.272 -6.971 5.852 1.00 70.69 102 VAL A O 1
ATOM 782 N N . ALA A 1 103 ? -11.129 -8.369 4.525 1.00 71.94 103 ALA A N 1
ATOM 783 C CA . ALA A 1 103 ? -12.187 -8.500 3.530 1.00 71.94 103 ALA A CA 1
ATOM 784 C C . ALA A 1 103 ? -13.452 -9.170 4.092 1.00 71.94 103 ALA A C 1
ATOM 786 O O . ALA A 1 103 ? -14.561 -8.783 3.714 1.00 71.94 103 ALA A O 1
ATOM 787 N N . ARG A 1 104 ? -13.319 -10.162 4.982 1.00 75.81 104 ARG A N 1
ATOM 788 C CA . ARG A 1 104 ? -14.453 -10.816 5.659 1.00 75.81 104 ARG A CA 1
ATOM 789 C C . ARG A 1 104 ? -15.142 -9.876 6.639 1.00 75.81 104 ARG A C 1
ATOM 791 O O . ARG A 1 104 ? -16.366 -9.764 6.592 1.00 75.81 104 ARG A O 1
ATOM 798 N N . VAL A 1 105 ? -14.374 -9.160 7.462 1.00 72.62 105 VAL A N 1
ATOM 799 C CA . VAL A 1 105 ? -14.902 -8.152 8.394 1.00 72.62 105 VAL A CA 1
ATOM 800 C C . VAL A 1 105 ? -15.666 -7.078 7.627 1.00 72.62 105 VAL A C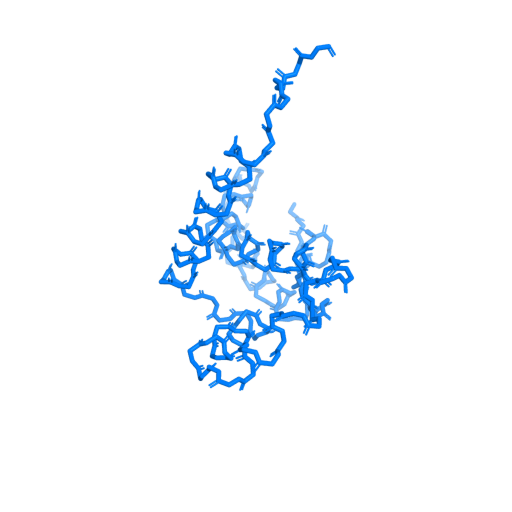 1
ATOM 802 O O . VAL A 1 105 ? -16.802 -6.774 7.979 1.00 72.62 105 VAL A O 1
ATOM 805 N N . TRP A 1 106 ? -15.112 -6.574 6.521 1.00 66.69 106 TRP A N 1
ATOM 806 C CA . TRP A 1 106 ? -15.796 -5.587 5.683 1.00 66.69 106 TRP A CA 1
ATOM 807 C C . TRP A 1 106 ? -17.045 -6.136 4.997 1.00 66.69 106 TRP A C 1
ATOM 809 O O . TRP A 1 106 ? -18.069 -5.463 4.976 1.00 66.69 106 TRP A O 1
ATOM 819 N N . ARG A 1 107 ? -17.014 -7.358 4.455 1.00 70.88 107 ARG A N 1
ATOM 820 C CA . ARG A 1 107 ? -18.217 -7.987 3.880 1.00 70.88 107 ARG A CA 1
ATOM 821 C C . ARG A 1 107 ? -19.310 -8.184 4.934 1.00 70.88 107 ARG A C 1
ATOM 823 O O . ARG A 1 107 ? -20.486 -8.002 4.622 1.00 70.88 107 ARG A O 1
ATOM 830 N N . GLY A 1 108 ? -18.927 -8.507 6.170 1.00 67.12 108 GLY A N 1
ATOM 831 C CA . GLY A 1 108 ? -19.826 -8.567 7.321 1.00 67.12 108 GLY A CA 1
ATOM 832 C C . GLY A 1 108 ? -20.402 -7.197 7.681 1.00 67.12 108 GLY A C 1
ATOM 833 O O . GLY A 1 108 ? -21.619 -7.047 7.761 1.00 67.12 108 GLY A O 1
ATOM 834 N N . ALA A 1 109 ? -19.547 -6.180 7.804 1.00 66.88 109 ALA A N 1
ATOM 835 C CA . ALA A 1 109 ? -19.942 -4.808 8.110 1.00 66.88 109 ALA A CA 1
ATOM 836 C C . ALA A 1 109 ? -20.812 -4.186 7.007 1.00 66.88 109 ALA A C 1
ATOM 838 O O . ALA A 1 109 ? -21.801 -3.533 7.310 1.00 66.88 109 ALA A O 1
ATOM 839 N N . GLY A 1 110 ? -20.511 -4.437 5.731 1.00 60.62 110 GLY A N 1
ATOM 840 C CA . GLY A 1 110 ? -21.312 -3.992 4.590 1.00 60.62 110 GLY A CA 1
ATOM 841 C C . GLY A 1 110 ? -22.678 -4.677 4.526 1.00 60.62 110 GLY A C 1
ATOM 842 O O . GLY A 1 110 ? -23.670 -4.032 4.199 1.00 60.62 110 GLY A O 1
ATOM 843 N N . ARG A 1 111 ? -22.769 -5.963 4.898 1.00 60.72 111 ARG A N 1
ATOM 844 C CA . ARG A 1 111 ? -24.063 -6.645 5.075 1.00 60.72 111 ARG A CA 1
ATOM 845 C C . ARG A 1 111 ? -24.856 -6.063 6.245 1.00 60.72 111 ARG A C 1
ATOM 847 O O . ARG A 1 111 ? -26.041 -5.807 6.079 1.00 60.72 111 ARG A O 1
ATOM 854 N N . ALA A 1 112 ? -24.215 -5.819 7.387 1.00 59.31 112 ALA A N 1
ATOM 855 C CA . ALA A 1 112 ? -24.855 -5.201 8.548 1.00 59.31 112 ALA A CA 1
ATOM 856 C C . ALA A 1 112 ? -25.304 -3.759 8.257 1.00 59.31 112 ALA A C 1
ATOM 858 O O . ALA A 1 112 ? -26.416 -3.377 8.599 1.00 59.31 112 ALA A O 1
ATOM 859 N N . SER A 1 113 ? -24.487 -2.987 7.542 1.00 52.69 113 SER A N 1
ATOM 860 C CA . SER A 1 113 ? -24.813 -1.633 7.094 1.00 52.69 113 SER A CA 1
ATOM 861 C C . SER A 1 113 ? -25.989 -1.637 6.123 1.00 52.69 113 SER A C 1
ATOM 863 O O . SER A 1 113 ? -26.911 -0.870 6.338 1.00 52.69 113 SER A O 1
ATOM 865 N N . ARG A 1 114 ? -26.049 -2.550 5.143 1.00 55.97 114 ARG A N 1
ATOM 866 C CA . ARG A 1 114 ? -27.226 -2.700 4.260 1.00 55.97 114 ARG A CA 1
ATOM 867 C C . ARG A 1 114 ? -28.496 -3.153 4.989 1.00 55.97 114 ARG A C 1
ATOM 869 O O . ARG A 1 114 ? -29.590 -2.921 4.493 1.00 55.97 114 ARG A O 1
ATOM 876 N N . LEU A 1 115 ? -28.365 -3.831 6.129 1.00 58.97 115 LEU A N 1
ATOM 877 C CA . LEU A 1 115 ? -29.505 -4.223 6.966 1.00 58.97 115 LEU A CA 1
ATOM 878 C C . LEU A 1 115 ? -30.009 -3.062 7.835 1.00 58.97 115 LEU A C 1
ATOM 880 O O . LEU A 1 115 ? -31.205 -2.977 8.101 1.00 58.97 115 LEU A O 1
ATOM 884 N N . ILE A 1 116 ? -29.106 -2.180 8.270 1.00 54.25 116 ILE A N 1
ATOM 885 C CA . ILE A 1 116 ? -29.421 -0.991 9.074 1.00 54.25 116 ILE A CA 1
ATOM 886 C C . ILE A 1 116 ? -29.896 0.164 8.176 1.00 54.25 116 ILE A C 1
ATOM 888 O O . ILE A 1 116 ? -30.800 0.909 8.552 1.00 54.25 116 ILE A O 1
ATOM 892 N N . ASP A 1 117 ? -29.335 0.287 6.975 1.00 45.34 117 ASP A N 1
ATOM 893 C CA . ASP A 1 117 ? -29.634 1.345 6.018 1.00 45.34 117 ASP A CA 1
ATOM 894 C C . ASP A 1 117 ? -30.746 0.891 5.063 1.00 45.34 117 ASP A C 1
ATOM 896 O O . ASP A 1 117 ? -30.530 0.315 3.999 1.00 45.34 117 ASP A O 1
ATOM 900 N N . ARG A 1 118 ? -31.990 1.122 5.491 1.00 48.41 118 ARG A N 1
ATOM 901 C CA . ARG A 1 118 ? -33.227 0.815 4.751 1.00 48.41 118 ARG A CA 1
ATOM 902 C C . ARG A 1 118 ? -33.533 1.810 3.620 1.00 48.41 118 ARG A C 1
ATOM 904 O O . ARG A 1 118 ? -34.682 1.897 3.188 1.00 48.41 118 ARG A O 1
ATOM 911 N N . ARG A 1 119 ? -32.553 2.588 3.153 1.00 52.47 119 ARG A N 1
ATOM 912 C CA . ARG A 1 119 ? -32.736 3.501 2.018 1.00 52.47 119 ARG A CA 1
ATOM 913 C C . ARG A 1 119 ? -32.170 2.876 0.743 1.00 52.47 119 ARG A C 1
ATOM 915 O O . ARG A 1 119 ? -31.028 2.419 0.756 1.00 52.47 119 ARG A O 1
ATOM 922 N N . PRO A 1 120 ? -32.959 2.812 -0.344 1.00 39.22 120 PRO A N 1
ATOM 923 C CA . PRO A 1 120 ? -32.488 2.235 -1.592 1.00 39.22 120 PRO A CA 1
ATOM 924 C C . PRO A 1 120 ? -31.306 3.063 -2.116 1.00 39.22 120 PRO A C 1
ATOM 926 O O . PRO A 1 120 ? -31.373 4.295 -2.094 1.00 39.22 120 PRO A O 1
ATOM 929 N N . PRO A 1 121 ? -30.218 2.430 -2.587 1.00 40.69 121 PRO A N 1
ATOM 930 C CA . PRO A 1 121 ? -29.249 3.149 -3.389 1.00 40.69 121 PRO A CA 1
ATOM 931 C C . PRO A 1 121 ? -29.951 3.506 -4.705 1.00 40.69 121 PRO A C 1
ATOM 933 O O . PRO A 1 121 ? -30.527 2.624 -5.339 1.00 40.69 121 PRO A O 1
ATOM 936 N N . PHE A 1 122 ? -29.900 4.789 -5.070 1.00 46.75 122 PHE A N 1
ATOM 937 C CA . PHE A 1 122 ? -30.617 5.433 -6.183 1.00 46.75 122 PHE A CA 1
ATOM 938 C C . PHE A 1 122 ? -32.105 5.730 -5.899 1.00 46.75 122 PHE A C 1
ATOM 940 O O . PHE A 1 122 ? -32.997 4.972 -6.276 1.00 46.75 122 PHE A O 1
ATOM 947 N N . SER A 1 123 ? -32.357 6.883 -5.270 1.00 45.84 123 SER A N 1
ATOM 948 C CA . SER A 1 123 ? -33.578 7.682 -5.459 1.00 45.84 123 SER A CA 1
ATOM 949 C C . SER A 1 123 ? -33.192 9.038 -6.022 1.00 45.84 123 SER A C 1
ATOM 951 O O . SER A 1 123 ? -32.259 9.619 -5.416 1.00 45.84 123 SER A O 1
#

Secondary structure (DSSP, 8-state):
---GGGGT---TTT---HHHHHHHHHHHHHHTT-S-HHHHHHHHHHHHHHHHHHHHHHHHHHHHSTTHHHHHHHHHHH-HHHHHHHHHHHTT---HHHHHHHHHHHHHHHHHHHHH--SPS--

Se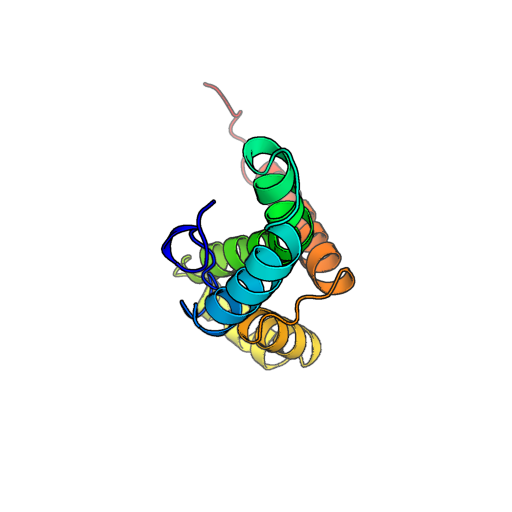quence (123 aa):
MLIGDAAACVNPLNGEGIDYGLETGRLAAEALDAPDLSRLWPSLLHDHYARGFSVARRLALLLTFQRFLPTTGPVAMRSTRLMTIAVRVMANLVTDDDADWVARVWRGAGRASRLIDRRPPFS